Protein AF-A0A2T7PTV3-F1 (afdb_monomer_lite)

Secondary structure (DSSP, 8-state):
-HHHHHHHHHHHHHHHT-------PPP----HHHHHHHHHHHHHHH-TT--HHHHHHHHHHHS--SSHHHHHHHHHHHHHHHHHHHTT-GGGGS-GGGSPP--

Structure (mmCIF, N/CA/C/O backbone):
data_AF-A0A2T7PTV3-F1
#
_entry.id   AF-A0A2T7PTV3-F1
#
loop_
_atom_site.group_PDB
_atom_site.id
_atom_site.type_symbol
_atom_site.label_atom_id
_atom_site.label_alt_id
_atom_site.label_comp_id
_atom_site.label_asym_id
_atom_site.label_entity_id
_atom_site.label_seq_id
_atom_site.pdbx_PDB_ins_code
_atom_site.Cartn_x
_atom_site.Cartn_y
_atom_site.Cartn_z
_atom_site.occupancy
_atom_site.B_iso_or_equiv
_atom_site.auth_seq_id
_atom_site.auth_comp_id
_atom_site.auth_asym_id
_atom_site.auth_atom_id
_atom_site.pdbx_PDB_model_num
ATOM 1 N N . MET A 1 1 ? 7.660 -22.441 -63.933 1.00 51.50 1 MET A N 1
ATOM 2 C CA . MET A 1 1 ? 6.344 -21.874 -63.545 1.00 51.50 1 MET A CA 1
ATOM 3 C C . MET A 1 1 ? 6.097 -21.952 -62.038 1.00 51.50 1 MET A C 1
ATOM 5 O O . MET A 1 1 ? 5.911 -20.912 -61.435 1.00 51.50 1 MET A O 1
ATOM 9 N N . LYS A 1 2 ? 6.184 -23.131 -61.401 1.00 49.03 2 LYS A N 1
ATOM 10 C CA . LYS A 1 2 ? 5.958 -23.303 -59.945 1.00 49.03 2 LYS A CA 1
ATOM 11 C C . LYS A 1 2 ? 6.913 -22.487 -59.051 1.00 49.03 2 LYS A C 1
ATOM 13 O O . LYS A 1 2 ? 6.484 -21.915 -58.060 1.00 49.03 2 LYS A O 1
ATOM 18 N N . VAL A 1 3 ? 8.184 -22.373 -59.450 1.00 62.75 3 VAL A N 1
ATOM 19 C CA . VAL A 1 3 ? 9.209 -21.607 -58.710 1.00 62.75 3 VAL A CA 1
ATOM 20 C C . VAL A 1 3 ? 8.934 -20.098 -58.739 1.00 62.75 3 VAL A C 1
ATOM 22 O O . VAL A 1 3 ? 9.090 -19.428 -57.727 1.00 62.75 3 VAL A O 1
ATOM 25 N N . ALA A 1 4 ? 8.448 -19.570 -59.867 1.00 60.00 4 ALA A N 1
ATOM 26 C CA . ALA A 1 4 ? 8.125 -18.147 -59.999 1.00 60.00 4 ALA A CA 1
ATOM 27 C C . ALA A 1 4 ? 6.947 -17.734 -59.099 1.00 60.00 4 ALA A C 1
ATOM 29 O O . ALA A 1 4 ? 6.954 -16.642 -58.541 1.00 60.00 4 ALA A O 1
ATOM 30 N N . VAL A 1 5 ? 5.971 -18.631 -58.908 1.00 61.00 5 VAL A N 1
ATOM 31 C CA . VAL A 1 5 ? 4.823 -18.403 -58.014 1.00 61.00 5 VAL A CA 1
ATOM 32 C C . VAL A 1 5 ? 5.261 -18.347 -56.546 1.00 61.00 5 VAL A C 1
ATOM 34 O O . VAL A 1 5 ? 4.781 -17.498 -55.801 1.00 61.00 5 VAL A O 1
ATOM 37 N N . LEU A 1 6 ? 6.213 -19.196 -56.139 1.00 59.94 6 LEU A N 1
ATOM 38 C CA . LEU A 1 6 ? 6.739 -19.201 -54.768 1.00 59.94 6 LEU A CA 1
ATOM 39 C C . LEU A 1 6 ? 7.524 -17.924 -54.436 1.00 59.94 6 LEU A C 1
ATOM 41 O O . LEU A 1 6 ? 7.372 -17.385 -53.344 1.00 59.94 6 LEU A O 1
ATOM 45 N N . VAL A 1 7 ? 8.318 -17.407 -55.380 1.00 61.75 7 VAL A N 1
ATOM 46 C CA . VAL A 1 7 ? 9.096 -16.171 -55.177 1.00 61.75 7 VAL A CA 1
ATOM 47 C C . VAL A 1 7 ? 8.181 -14.944 -55.073 1.00 61.75 7 VAL A C 1
ATOM 49 O O . VAL A 1 7 ? 8.370 -14.115 -54.188 1.00 61.75 7 VAL A O 1
ATOM 52 N N . LEU A 1 8 ? 7.142 -14.856 -55.910 1.00 60.53 8 LEU A N 1
ATOM 53 C CA . LEU A 1 8 ? 6.166 -13.760 -55.854 1.00 60.53 8 LEU A CA 1
ATOM 54 C C . LEU A 1 8 ? 5.383 -13.727 -54.532 1.00 60.53 8 LEU A C 1
ATOM 56 O O . LEU A 1 8 ? 5.162 -12.648 -53.987 1.00 60.53 8 LEU A O 1
ATOM 60 N N . ALA A 1 9 ? 5.012 -14.889 -53.984 1.00 60.19 9 ALA A N 1
ATOM 61 C CA . ALA A 1 9 ? 4.297 -14.974 -52.709 1.00 60.19 9 ALA A CA 1
ATOM 62 C C . ALA A 1 9 ? 5.127 -14.442 -51.521 1.00 60.19 9 ALA A C 1
ATOM 64 O O . ALA A 1 9 ? 4.588 -13.776 -50.637 1.00 60.19 9 ALA A O 1
ATOM 65 N N . LEU A 1 10 ? 6.444 -14.675 -51.526 1.00 59.59 10 LEU A N 1
ATOM 66 C CA . LEU A 1 10 ? 7.359 -14.176 -50.492 1.00 59.59 10 LEU A CA 1
ATOM 67 C C . LEU A 1 10 ? 7.527 -12.649 -50.546 1.00 59.59 10 LEU A C 1
ATOM 69 O O . LEU A 1 10 ? 7.564 -11.997 -49.503 1.00 59.59 10 LEU A O 1
ATOM 73 N N . CYS A 1 11 ? 7.567 -12.058 -51.743 1.00 60.06 11 CYS A N 1
ATOM 74 C CA . CYS A 1 11 ? 7.694 -10.607 -51.899 1.00 60.06 11 CYS A CA 1
ATOM 75 C C . CYS A 1 11 ? 6.460 -9.842 -51.388 1.00 60.06 11 CYS A C 1
ATOM 77 O O . CYS A 1 11 ? 6.608 -8.767 -50.811 1.00 60.06 11 CYS A O 1
ATOM 79 N N . VAL A 1 12 ? 5.252 -10.396 -51.545 1.00 60.47 12 VAL A N 1
ATOM 80 C CA . VAL A 1 12 ? 4.015 -9.772 -51.035 1.00 60.47 12 VAL A CA 1
ATOM 81 C C . VAL A 1 12 ? 3.963 -9.806 -49.502 1.00 60.47 12 VAL A C 1
ATOM 83 O O . VAL A 1 12 ? 3.560 -8.822 -48.883 1.00 60.47 12 VAL A O 1
ATOM 86 N N . ALA A 1 13 ? 4.438 -10.888 -48.874 1.00 60.31 13 ALA A N 1
ATOM 87 C CA . ALA A 1 13 ? 4.517 -10.989 -47.416 1.00 60.31 13 ALA A CA 1
ATOM 88 C C . ALA A 1 13 ? 5.500 -9.971 -46.805 1.00 60.31 13 ALA A C 1
ATOM 90 O O . ALA A 1 13 ? 5.200 -9.381 -45.770 1.00 60.31 13 ALA A O 1
ATOM 91 N N . ALA A 1 14 ? 6.634 -9.714 -47.466 1.00 59.06 14 ALA A N 1
ATOM 92 C CA . ALA A 1 14 ? 7.622 -8.736 -47.004 1.00 59.06 14 ALA A CA 1
ATOM 93 C C . ALA A 1 14 ? 7.098 -7.288 -47.057 1.00 59.06 14 ALA A C 1
ATOM 95 O O . ALA A 1 14 ? 7.349 -6.504 -46.146 1.00 59.06 14 ALA A O 1
ATOM 96 N N . MET A 1 15 ? 6.321 -6.938 -48.088 1.00 60.31 15 MET A N 1
ATOM 97 C CA . MET A 1 15 ? 5.732 -5.597 -48.219 1.00 60.31 15 MET A CA 1
ATOM 98 C C . MET A 1 15 ? 4.565 -5.373 -47.241 1.00 60.31 15 MET A C 1
ATOM 100 O O . MET A 1 15 ? 4.361 -4.255 -46.781 1.00 60.31 15 MET A O 1
ATOM 104 N N . ALA A 1 16 ? 3.832 -6.430 -46.866 1.00 58.81 16 ALA A N 1
ATOM 105 C CA . ALA A 1 16 ? 2.756 -6.354 -45.872 1.00 58.81 16 ALA A CA 1
ATOM 106 C C . ALA A 1 16 ? 3.260 -6.158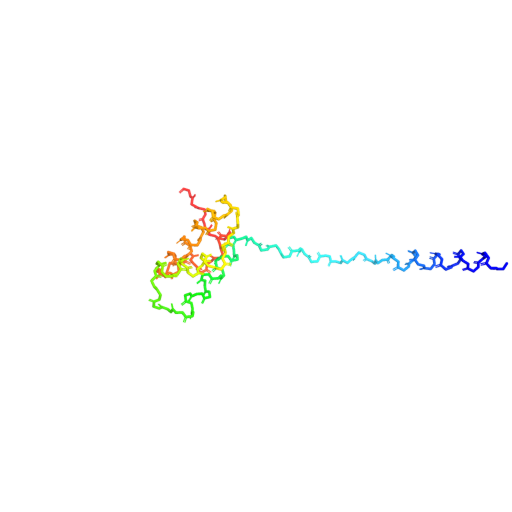 -44.426 1.00 58.81 16 ALA A C 1
ATOM 108 O O . ALA A 1 16 ? 2.493 -5.744 -43.558 1.00 58.81 16 ALA A O 1
ATOM 109 N N . GLN A 1 17 ? 4.542 -6.435 -44.157 1.00 57.94 17 GLN A N 1
ATOM 110 C CA . GLN A 1 17 ? 5.180 -6.164 -42.863 1.00 57.94 17 GLN A CA 1
ATOM 111 C C . GLN A 1 17 ? 5.674 -4.720 -42.718 1.00 57.94 17 GLN A C 1
ATOM 113 O O . GLN A 1 17 ? 6.061 -4.320 -41.620 1.00 57.94 17 GLN A O 1
ATOM 118 N N . HIS A 1 18 ? 5.625 -3.920 -43.785 1.00 51.59 18 HIS A N 1
ATOM 119 C CA . HIS A 1 18 ? 5.935 -2.496 -43.735 1.00 51.59 18 HIS A CA 1
ATOM 120 C C . HIS A 1 18 ? 4.744 -1.730 -43.134 1.00 51.59 18 HIS A C 1
ATOM 122 O O . HIS A 1 18 ? 4.029 -0.999 -43.820 1.00 51.59 18 HIS A O 1
ATOM 128 N N . ARG A 1 19 ? 4.478 -1.957 -41.840 1.00 57.44 19 ARG A N 1
ATOM 129 C CA . ARG A 1 19 ? 3.562 -1.109 -41.075 1.00 57.44 19 ARG A CA 1
ATOM 130 C C . ARG A 1 19 ? 4.183 0.293 -40.977 1.00 57.44 19 ARG A C 1
ATOM 132 O O . ARG A 1 19 ? 5.373 0.387 -40.672 1.00 57.44 19 ARG A O 1
ATOM 139 N N . PRO A 1 20 ? 3.418 1.366 -41.246 1.00 60.09 20 PRO A N 1
ATOM 140 C CA . PRO A 1 20 ? 3.874 2.724 -40.965 1.00 60.09 20 PRO A CA 1
ATOM 141 C C . PRO A 1 20 ? 4.239 2.845 -39.476 1.00 60.09 20 PRO A C 1
ATOM 143 O O . PRO A 1 20 ? 3.699 2.080 -38.672 1.00 60.09 20 PRO A O 1
ATOM 146 N N . PRO A 1 21 ? 5.149 3.763 -39.098 1.00 58.31 21 PRO A N 1
ATOM 147 C CA . PRO A 1 21 ? 5.462 3.996 -37.696 1.00 58.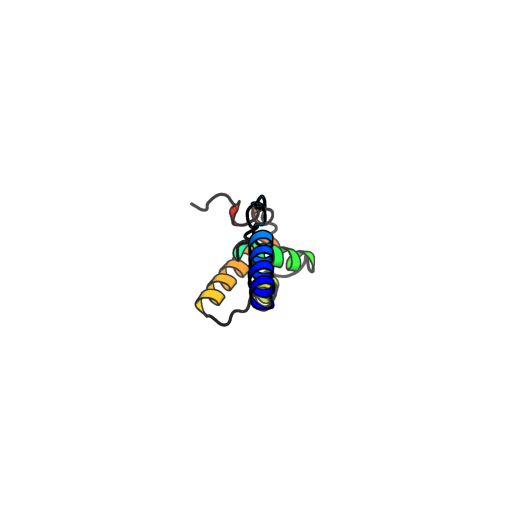31 21 PRO A CA 1
ATOM 148 C C . PRO A 1 21 ? 4.166 4.379 -36.982 1.00 58.31 21 PRO A C 1
ATOM 150 O O . PRO A 1 21 ? 3.566 5.416 -37.258 1.00 58.31 21 PRO A O 1
ATOM 153 N N . GLU A 1 22 ? 3.693 3.477 -36.130 1.00 60.19 22 GLU A N 1
ATOM 154 C CA . GLU A 1 22 ? 2.588 3.722 -35.222 1.00 60.19 22 GLU A CA 1
ATOM 155 C C . GLU A 1 22 ? 3.044 4.844 -34.291 1.00 60.19 22 GLU A C 1
ATOM 157 O O . GLU A 1 22 ? 4.050 4.684 -33.596 1.00 60.19 22 GLU A O 1
ATOM 162 N N . GLU A 1 23 ? 2.370 5.998 -34.345 1.00 58.03 23 GLU A N 1
ATOM 163 C CA . GLU A 1 23 ? 2.541 7.102 -33.397 1.00 58.03 23 GLU A CA 1
ATOM 164 C C . GLU A 1 23 ? 2.347 6.524 -31.996 1.00 58.03 23 GLU A C 1
ATOM 166 O O . GLU A 1 23 ? 1.228 6.313 -31.523 1.00 58.03 23 GLU A O 1
ATOM 171 N N . THR A 1 24 ? 3.462 6.136 -31.386 1.00 60.59 24 THR A N 1
ATOM 172 C CA . THR A 1 24 ? 3.468 5.354 -30.164 1.00 60.59 24 THR A CA 1
ATOM 173 C C . THR A 1 24 ? 3.090 6.328 -29.066 1.00 60.59 24 THR A C 1
ATOM 175 O O . THR A 1 24 ? 3.912 7.143 -28.645 1.00 60.59 24 THR A O 1
ATOM 178 N N . GLN A 1 25 ? 1.829 6.295 -28.629 1.00 63.59 25 GLN A N 1
ATOM 179 C CA . GLN A 1 25 ? 1.472 6.881 -27.341 1.00 63.59 25 GLN A CA 1
ATOM 180 C C . GLN A 1 25 ? 2.486 6.349 -26.320 1.00 63.59 25 GLN A C 1
ATOM 182 O O . GLN A 1 25 ? 2.785 5.148 -26.358 1.00 63.59 25 GLN A O 1
ATOM 187 N N . PRO A 1 26 ? 3.071 7.207 -25.466 1.00 64.75 26 PRO A N 1
ATOM 188 C CA . PRO A 1 26 ? 4.029 6.736 -24.482 1.00 64.75 26 PRO A CA 1
ATOM 189 C C . PRO A 1 26 ? 3.373 5.599 -23.687 1.00 64.75 26 PRO A C 1
ATOM 191 O O . PRO A 1 26 ? 2.201 5.725 -23.316 1.00 64.75 26 PRO A O 1
ATOM 194 N N . PRO A 1 27 ? 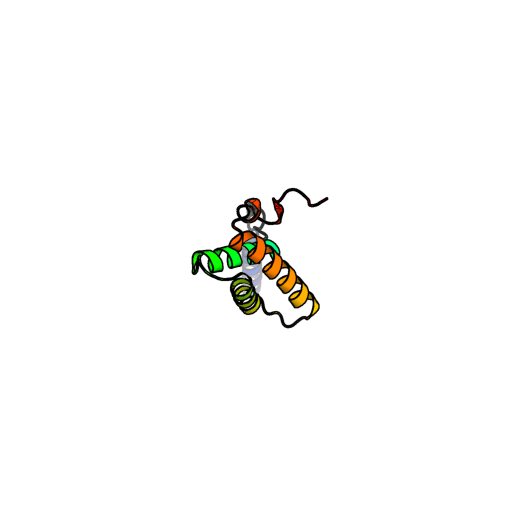4.068 4.469 -23.477 1.00 67.06 27 PRO A N 1
ATOM 195 C CA . PRO A 1 27 ? 3.499 3.366 -22.724 1.00 67.06 27 PRO A CA 1
ATOM 196 C C . PRO A 1 27 ? 3.098 3.883 -21.341 1.00 67.06 27 PRO A C 1
ATOM 198 O O . PRO A 1 27 ? 3.911 4.480 -20.638 1.00 67.06 27 PRO A O 1
ATOM 201 N N . VAL A 1 28 ? 1.836 3.676 -20.963 1.00 70.06 28 VAL A N 1
ATOM 202 C CA . VAL A 1 28 ? 1.366 3.967 -19.607 1.00 70.06 28 VAL A CA 1
ATOM 203 C C . VAL A 1 28 ? 2.024 2.946 -18.680 1.00 70.06 28 VAL A C 1
ATOM 205 O O . VAL A 1 28 ? 1.614 1.788 -18.637 1.00 70.06 28 VAL A O 1
ATOM 208 N N . SER A 1 29 ? 3.088 3.351 -17.988 1.00 79.44 29 SER A N 1
ATOM 209 C CA . SER A 1 29 ? 3.754 2.542 -16.967 1.00 79.44 29 SER A CA 1
ATOM 210 C C . SER A 1 29 ? 3.213 2.921 -15.592 1.00 79.44 29 SER A C 1
ATOM 212 O O . SER A 1 29 ? 3.460 4.034 -15.137 1.00 79.44 29 SER A O 1
ATOM 214 N N . ILE A 1 30 ? 2.491 2.006 -14.946 1.00 85.00 30 ILE A N 1
ATOM 215 C CA . ILE A 1 30 ? 2.048 2.150 -13.553 1.00 85.00 30 ILE A CA 1
ATOM 216 C C . ILE A 1 30 ? 3.093 1.486 -12.658 1.00 85.00 30 ILE A C 1
ATOM 218 O O . ILE A 1 30 ? 3.506 0.352 -12.916 1.00 85.00 30 ILE A O 1
ATOM 222 N N . THR A 1 31 ? 3.532 2.190 -11.621 1.00 90.31 31 THR A N 1
ATOM 223 C CA . THR A 1 31 ? 4.462 1.652 -10.621 1.00 90.31 31 THR A CA 1
ATOM 224 C C . THR A 1 31 ? 3.742 0.752 -9.612 1.00 90.31 31 THR A C 1
ATOM 226 O O . THR A 1 31 ? 2.532 0.849 -9.414 1.00 90.31 31 THR A O 1
ATOM 229 N N . VAL A 1 32 ? 4.485 -0.124 -8.928 1.00 90.00 32 VAL A N 1
ATOM 230 C CA . VAL A 1 32 ? 3.918 -0.970 -7.859 1.00 90.00 32 VAL A CA 1
ATOM 231 C C . VAL A 1 32 ? 3.352 -0.114 -6.719 1.00 90.00 32 VAL A C 1
ATOM 233 O O . VAL A 1 32 ? 2.276 -0.413 -6.211 1.00 90.00 32 VAL A O 1
ATOM 236 N N . GLU A 1 33 ? 4.019 0.990 -6.367 1.00 92.06 33 GLU A N 1
ATOM 237 C CA . GLU A 1 33 ? 3.522 1.936 -5.359 1.00 92.06 33 GLU A CA 1
ATOM 238 C C . GLU A 1 33 ? 2.176 2.556 -5.751 1.00 92.06 33 GLU A C 1
ATOM 240 O O . GLU A 1 33 ? 1.265 2.616 -4.927 1.00 92.06 33 GLU A O 1
ATOM 245 N N . GLU A 1 34 ? 2.018 2.981 -7.007 1.00 93.75 34 GLU A N 1
ATOM 246 C CA . GLU A 1 34 ? 0.746 3.520 -7.501 1.00 93.75 34 GLU A CA 1
ATOM 247 C C . GLU A 1 34 ? -0.362 2.467 -7.506 1.00 93.75 34 GLU A C 1
ATOM 249 O O . GLU A 1 34 ? -1.507 2.779 -7.178 1.00 93.75 34 GLU A O 1
ATOM 254 N N . LEU A 1 35 ? -0.035 1.219 -7.843 1.00 94.56 35 LEU A N 1
ATOM 255 C CA . LEU A 1 35 ? -1.000 0.125 -7.825 1.00 94.56 35 LEU A CA 1
ATOM 256 C C . LEU A 1 35 ? -1.490 -0.173 -6.399 1.00 94.56 35 LEU A C 1
ATOM 258 O O . LEU A 1 35 ? -2.692 -0.332 -6.186 1.00 94.56 35 LEU A O 1
ATOM 262 N N . ILE A 1 36 ? -0.582 -0.186 -5.420 1.00 96.00 36 ILE A N 1
ATOM 263 C CA . ILE A 1 36 ? -0.929 -0.369 -4.005 1.00 96.00 36 ILE A CA 1
ATOM 264 C C . ILE A 1 36 ? -1.748 0.818 -3.486 1.00 96.00 36 ILE A C 1
ATOM 266 O O . ILE A 1 36 ? -2.756 0.616 -2.811 1.00 96.00 36 ILE A O 1
ATOM 270 N N . TRP A 1 37 ? -1.371 2.051 -3.834 1.00 96.81 37 TRP A N 1
ATOM 271 C CA . TRP A 1 37 ? -2.132 3.252 -3.477 1.00 96.81 37 TRP A CA 1
ATOM 272 C C . TRP A 1 37 ? -3.581 3.193 -3.987 1.00 96.81 37 TRP A C 1
ATOM 274 O O . TRP A 1 37 ? -4.519 3.442 -3.223 1.00 96.81 37 TRP A O 1
ATOM 284 N N . LEU A 1 38 ? -3.777 2.809 -5.256 1.00 96.62 38 LEU A N 1
ATOM 285 C CA . LEU A 1 38 ? -5.109 2.613 -5.836 1.00 96.62 38 LEU A CA 1
ATOM 286 C C . LEU A 1 38 ? -5.912 1.569 -5.055 1.00 96.62 38 LEU A C 1
ATOM 288 O O . LEU A 1 38 ? -7.093 1.782 -4.774 1.00 96.62 38 LEU A O 1
ATOM 292 N N . GLU A 1 39 ? -5.274 0.460 -4.687 1.00 97.12 39 GLU A N 1
ATOM 293 C CA . GLU A 1 39 ? -5.948 -0.628 -3.991 1.00 97.12 39 GLU A CA 1
ATOM 294 C C . GLU A 1 39 ? -6.314 -0.276 -2.548 1.00 97.12 39 GLU A C 1
ATOM 296 O O . GLU A 1 39 ? -7.449 -0.503 -2.133 1.00 97.12 39 GLU A O 1
ATOM 301 N N . VAL A 1 40 ? -5.431 0.389 -1.804 1.00 98.00 40 VAL A N 1
ATOM 302 C CA . VAL A 1 40 ? -5.776 0.940 -0.484 1.00 98.00 40 VAL A CA 1
ATOM 303 C C . VAL A 1 40 ? -6.953 1.913 -0.595 1.00 98.00 40 VAL A C 1
ATOM 305 O O . VAL A 1 40 ? -7.860 1.906 0.242 1.00 98.00 40 VAL A O 1
ATOM 308 N N . GLY A 1 41 ? -7.004 2.697 -1.675 1.00 97.38 41 GLY A N 1
ATOM 309 C CA . GLY A 1 41 ? -8.129 3.580 -1.965 1.00 97.38 41 GLY A CA 1
ATOM 310 C C . GLY A 1 41 ? -9.428 2.817 -2.227 1.00 97.38 41 GLY A C 1
ATOM 311 O O . GLY A 1 41 ? -10.504 3.309 -1.889 1.00 97.38 41 GLY A O 1
ATOM 312 N N . ASN A 1 42 ? -9.362 1.620 -2.810 1.00 97.94 42 ASN A N 1
ATOM 313 C CA . ASN A 1 42 ? -10.516 0.734 -2.978 1.00 97.94 42 ASN A CA 1
ATOM 314 C C . ASN A 1 42 ? -10.977 0.163 -1.632 1.00 97.94 42 ASN A C 1
ATOM 316 O O . ASN A 1 42 ? -12.169 0.227 -1.330 1.00 97.94 42 ASN A O 1
ATOM 320 N N . ILE A 1 43 ? -10.038 -0.328 -0.819 1.00 98.06 43 ILE A N 1
ATOM 321 C CA . ILE A 1 43 ? -10.291 -0.935 0.494 1.00 98.06 43 ILE A CA 1
ATOM 322 C C . ILE A 1 43 ? -11.013 0.052 1.423 1.00 98.06 43 ILE A C 1
ATOM 324 O O . ILE A 1 43 ? -12.097 -0.246 1.924 1.00 98.06 43 ILE A O 1
ATOM 328 N N . VAL A 1 44 ? -10.476 1.265 1.593 1.00 97.81 44 VAL A N 1
ATOM 329 C CA . VAL A 1 44 ? -11.067 2.276 2.493 1.00 97.81 44 VAL A CA 1
ATOM 330 C C . VAL A 1 44 ? -12.401 2.809 1.962 1.00 97.81 44 VAL A C 1
ATOM 332 O O . VAL A 1 44 ? -13.299 3.132 2.737 1.00 97.81 44 VAL A O 1
ATOM 335 N N . ARG A 1 45 ? -12.590 2.878 0.636 1.00 97.38 45 ARG A N 1
ATOM 336 C CA . ARG A 1 45 ? -13.900 3.234 0.059 1.00 97.38 45 ARG A CA 1
ATOM 337 C C . ARG A 1 45 ? -14.951 2.148 0.271 1.00 97.38 45 ARG A C 1
ATOM 339 O O . ARG A 1 45 ? -16.128 2.485 0.380 1.00 97.38 45 ARG A O 1
ATOM 346 N N . ALA A 1 46 ? -14.549 0.878 0.290 1.00 98.06 46 ALA A N 1
ATOM 347 C CA . ALA A 1 46 ? -15.448 -0.242 0.543 1.00 98.06 46 ALA A CA 1
ATOM 348 C C . ALA A 1 46 ? -15.884 -0.297 2.016 1.00 98.06 46 ALA A C 1
ATOM 350 O O . ALA A 1 46 ? -17.060 -0.547 2.285 1.00 98.06 46 ALA A O 1
ATOM 351 N N . ASP A 1 47 ? -14.972 -0.002 2.947 1.00 97.69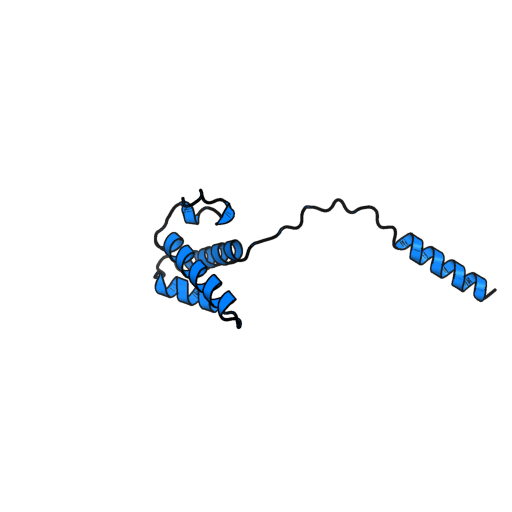 47 ASP A N 1
ATOM 352 C CA . ASP A 1 47 ? -15.272 0.134 4.374 1.00 97.69 47 ASP A CA 1
ATOM 353 C C . ASP A 1 47 ? -14.619 1.391 4.985 1.00 97.69 47 ASP A C 1
ATOM 355 O O . ASP A 1 47 ? -13.473 1.352 5.435 1.00 97.69 47 ASP A O 1
ATOM 359 N N . PRO A 1 48 ? -15.362 2.511 5.085 1.00 95.75 48 PRO A N 1
ATOM 360 C CA . PRO A 1 48 ? -14.854 3.747 5.682 1.00 95.75 48 PRO A CA 1
ATOM 361 C C . PRO A 1 48 ? -14.565 3.663 7.187 1.00 95.75 48 PRO A C 1
ATOM 363 O O . PRO A 1 48 ? -14.065 4.628 7.763 1.00 95.75 48 PRO A O 1
ATOM 366 N N . ARG A 1 49 ? -14.949 2.569 7.860 1.00 96.56 49 ARG A N 1
ATOM 367 C CA . ARG A 1 49 ? -14.723 2.359 9.298 1.00 96.56 49 ARG A CA 1
ATOM 368 C C . ARG A 1 49 ? -13.583 1.381 9.574 1.00 96.56 49 ARG A C 1
ATOM 370 O O . ARG A 1 49 ? -13.337 1.096 10.748 1.00 96.56 49 ARG A O 1
ATOM 377 N N . ILE A 1 50 ? -12.923 0.885 8.528 1.00 98.00 50 ILE A N 1
ATOM 378 C CA . ILE A 1 50 ? -11.827 -0.071 8.628 1.00 98.00 50 ILE A CA 1
ATOM 379 C C . ILE A 1 50 ? -10.712 0.474 9.525 1.00 98.00 50 ILE A C 1
ATOM 381 O O . ILE A 1 50 ? -10.332 1.646 9.446 1.00 98.00 50 ILE A O 1
ATOM 385 N N . SER A 1 51 ? -10.174 -0.371 10.401 1.00 98.12 51 SER A N 1
ATOM 386 C CA . SER A 1 51 ? -8.982 -0.003 11.162 1.00 98.12 51 SER A CA 1
ATOM 387 C C . SER A 1 51 ? -7.734 -0.020 10.274 1.00 98.12 51 SER A C 1
ATOM 389 O O . SER A 1 51 ? -7.674 -0.706 9.253 1.00 98.12 51 SER A O 1
ATOM 391 N N . GLN A 1 52 ? -6.681 0.682 10.695 1.00 97.44 52 GLN A N 1
ATOM 392 C CA . GLN A 1 52 ? -5.391 0.652 9.998 1.00 97.44 52 GLN A CA 1
ATOM 393 C C . GLN A 1 52 ? -4.845 -0.780 9.853 1.00 97.44 52 GLN A C 1
ATOM 395 O O . GLN A 1 52 ? -4.351 -1.147 8.789 1.00 97.44 52 GLN A O 1
ATOM 400 N N . SER A 1 53 ? -4.961 -1.605 10.899 1.00 96.88 53 SER A N 1
ATOM 401 C CA . SER A 1 53 ? -4.502 -2.999 10.879 1.00 96.88 53 SER A CA 1
ATOM 402 C C . SER A 1 53 ? -5.295 -3.877 9.912 1.00 96.88 53 SER A C 1
ATOM 404 O O . SER A 1 53 ? -4.706 -4.714 9.234 1.00 96.88 53 SER A O 1
ATOM 406 N N . GLU A 1 54 ? -6.613 -3.686 9.826 1.00 98.06 54 GLU A N 1
ATOM 407 C CA . GLU A 1 54 ? -7.465 -4.430 8.889 1.00 98.06 54 GLU A CA 1
ATOM 408 C C . GLU A 1 54 ? -7.219 -3.985 7.445 1.00 98.06 54 GLU A C 1
ATOM 410 O O . GLU A 1 54 ? -7.134 -4.828 6.555 1.00 98.06 54 GLU A O 1
ATOM 415 N N . CYS A 1 55 ? -7.019 -2.682 7.223 1.00 98.12 55 CYS A N 1
ATOM 416 C CA . CYS A 1 55 ? -6.614 -2.150 5.924 1.00 98.12 55 CYS A CA 1
ATOM 417 C C . CYS A 1 55 ? -5.309 -2.797 5.461 1.00 98.12 55 CYS A C 1
ATOM 419 O O . CYS A 1 55 ? -5.248 -3.323 4.348 1.00 98.12 55 CYS A O 1
ATOM 421 N N . LYS A 1 56 ? -4.290 -2.824 6.335 1.00 97.00 56 LYS A N 1
ATOM 422 C CA . LYS A 1 56 ? -3.006 -3.451 6.015 1.00 97.00 56 LYS A CA 1
ATOM 423 C C . LYS A 1 56 ? -3.194 -4.923 5.656 1.00 97.00 56 LYS A C 1
ATOM 425 O O . LYS A 1 56 ? -2.713 -5.339 4.614 1.00 97.00 56 LYS A O 1
ATOM 430 N N . ALA A 1 57 ? -3.906 -5.686 6.483 1.00 96.00 57 ALA A N 1
ATOM 431 C CA . ALA A 1 57 ? -4.116 -7.113 6.247 1.00 96.00 57 ALA A CA 1
ATOM 432 C C . ALA A 1 57 ? -4.837 -7.391 4.915 1.00 96.00 57 ALA A C 1
ATOM 434 O O . ALA A 1 57 ? -4.512 -8.354 4.227 1.00 96.00 57 ALA A O 1
ATOM 435 N N . SER A 1 58 ? -5.794 -6.542 4.528 1.00 96.44 58 SER A N 1
ATOM 436 C CA . SER A 1 58 ? -6.471 -6.663 3.234 1.00 96.44 58 SER A CA 1
ATOM 437 C C . SER A 1 58 ? -5.554 -6.309 2.060 1.00 96.44 58 SER A C 1
ATOM 439 O O . SER A 1 58 ? -5.597 -6.986 1.038 1.00 96.44 58 SER A O 1
ATOM 441 N N . CYS A 1 59 ? -4.729 -5.269 2.200 1.00 96.62 59 CYS A N 1
ATOM 442 C CA . CYS A 1 59 ? -3.743 -4.876 1.192 1.00 96.62 59 CYS A CA 1
ATOM 443 C C . CYS A 1 59 ? -2.691 -5.975 0.989 1.00 96.62 59 CYS A C 1
ATOM 445 O O . CYS A 1 59 ? -2.452 -6.406 -0.135 1.00 96.62 59 CYS A O 1
ATOM 447 N N . ASP A 1 60 ? -2.140 -6.486 2.087 1.00 92.50 60 ASP A N 1
ATOM 448 C CA . ASP A 1 60 ? -1.171 -7.582 2.117 1.00 92.50 60 ASP A CA 1
ATOM 449 C C . ASP A 1 60 ? -1.721 -8.836 1.422 1.00 92.50 60 ASP A C 1
ATOM 451 O O . ASP A 1 60 ? -1.098 -9.396 0.527 1.00 92.50 60 ASP A O 1
ATOM 455 N N . ALA A 1 61 ? -2.975 -9.204 1.706 1.00 92.94 61 ALA A N 1
ATOM 456 C CA . ALA A 1 61 ? -3.627 -10.329 1.038 1.00 92.94 61 ALA A CA 1
ATOM 457 C C . ALA A 1 61 ? -3.759 -10.157 -0.491 1.00 92.94 61 ALA A C 1
ATOM 459 O O . ALA A 1 61 ? -3.799 -11.154 -1.213 1.00 92.94 61 ALA A O 1
ATOM 460 N N . HIS A 1 62 ? -3.845 -8.921 -0.995 1.00 91.75 62 HIS A N 1
ATOM 461 C CA . HIS A 1 62 ? -3.940 -8.635 -2.432 1.00 91.75 62 HIS A CA 1
ATOM 462 C C . HIS A 1 62 ? -2.573 -8.638 -3.125 1.00 91.75 62 HIS A C 1
ATOM 464 O O . HIS A 1 62 ? -2.497 -8.940 -4.318 1.00 91.75 62 HIS A O 1
ATOM 470 N N . PHE A 1 63 ? -1.507 -8.336 -2.383 1.00 89.12 63 PHE A N 1
ATOM 471 C CA . PHE A 1 63 ? -0.143 -8.215 -2.894 1.00 89.12 63 PHE A CA 1
ATOM 472 C C . PHE A 1 63 ? 0.825 -9.213 -2.266 1.00 89.12 63 PHE A C 1
ATOM 474 O O . PHE A 1 63 ? 2.019 -8.951 -2.276 1.00 89.12 63 PHE A O 1
ATOM 481 N N . SER A 1 64 ? 0.340 -10.351 -1.765 1.00 84.56 64 SER A N 1
ATOM 482 C CA . SER A 1 64 ? 1.222 -11.365 -1.190 1.00 84.56 64 SER A CA 1
ATOM 483 C C . SER A 1 64 ? 2.101 -11.981 -2.281 1.00 84.56 64 SER A C 1
ATOM 485 O O . SER A 1 64 ? 1.624 -12.663 -3.199 1.00 84.56 64 SER A O 1
ATOM 487 N N . LEU A 1 65 ? 3.398 -11.703 -2.197 1.00 80.25 65 LEU A N 1
ATOM 488 C CA . LEU A 1 65 ? 4.433 -12.142 -3.119 1.00 80.25 65 LEU A CA 1
ATOM 489 C C . LEU A 1 65 ? 5.249 -13.284 -2.511 1.00 80.25 65 LEU A C 1
ATOM 491 O O . LEU A 1 65 ? 5.456 -13.403 -1.308 1.00 80.25 65 LEU A O 1
ATOM 495 N N . SER A 1 66 ? 5.733 -14.175 -3.380 1.00 71.94 66 SER A N 1
ATOM 496 C CA . SER A 1 66 ? 6.535 -15.331 -2.951 1.00 71.94 66 SER A CA 1
ATOM 497 C C . SER A 1 66 ? 7.999 -14.987 -2.658 1.00 71.94 66 SER A C 1
ATOM 499 O O . SER A 1 66 ? 8.694 -15.789 -2.034 1.00 71.94 66 SER A O 1
ATOM 501 N N . ASP A 1 67 ? 8.484 -13.839 -3.137 1.00 80.81 67 ASP A N 1
ATOM 502 C CA . ASP A 1 67 ? 9.833 -13.352 -2.855 1.00 80.81 67 ASP A CA 1
ATOM 503 C C . ASP A 1 67 ? 9.827 -12.494 -1.586 1.00 80.81 67 ASP A C 1
ATOM 505 O O . ASP A 1 67 ? 9.022 -11.580 -1.453 1.00 80.81 67 ASP A O 1
ATOM 509 N N . ALA A 1 68 ? 10.727 -12.789 -0.645 1.00 74.44 68 ALA A N 1
ATOM 510 C CA . ALA A 1 68 ? 10.740 -12.133 0.661 1.00 74.44 68 ALA A CA 1
ATOM 511 C C . ALA A 1 68 ? 11.160 -10.655 0.605 1.00 74.44 68 ALA A C 1
ATOM 513 O O . ALA A 1 68 ? 10.758 -9.876 1.469 1.00 74.44 68 ALA A O 1
ATOM 514 N N . LEU A 1 69 ? 11.992 -10.265 -0.368 1.00 77.19 69 LEU A N 1
ATOM 515 C CA . LEU A 1 69 ? 12.379 -8.868 -0.540 1.00 77.19 69 LEU A CA 1
ATOM 516 C C . LEU A 1 69 ? 11.215 -8.085 -1.140 1.00 77.19 69 LEU A C 1
ATOM 518 O O . LEU A 1 69 ? 10.873 -7.025 -0.616 1.00 77.19 69 LEU A O 1
ATOM 522 N N . ASP A 1 70 ? 10.584 -8.630 -2.179 1.00 80.00 70 ASP A N 1
ATOM 523 C CA . ASP A 1 70 ? 9.425 -7.993 -2.798 1.00 80.00 70 ASP A CA 1
ATOM 524 C C . ASP A 1 70 ? 8.244 -7.911 -1.818 1.00 80.00 70 ASP A C 1
ATOM 526 O O . ASP A 1 70 ? 7.621 -6.856 -1.720 1.00 80.00 70 ASP A O 1
ATOM 530 N N . GLU A 1 71 ? 8.014 -8.958 -1.017 1.00 83.44 71 GLU A N 1
ATOM 531 C CA . GLU A 1 71 ? 7.001 -8.960 0.048 1.00 83.44 71 GLU A CA 1
ATOM 532 C C . GLU A 1 71 ? 7.295 -7.894 1.106 1.00 83.44 71 GLU A C 1
ATOM 534 O O . GLU A 1 71 ? 6.407 -7.169 1.531 1.00 83.44 71 GLU A O 1
ATOM 539 N N . SER A 1 72 ? 8.561 -7.712 1.500 1.00 87.38 72 SER A N 1
ATOM 540 C CA . SER A 1 72 ? 8.912 -6.660 2.464 1.00 87.38 72 SER A CA 1
ATOM 541 C C . SER A 1 72 ? 8.657 -5.246 1.924 1.00 87.38 72 SER A C 1
ATOM 543 O O . SER A 1 72 ? 8.317 -4.340 2.689 1.00 87.38 72 SER A O 1
ATOM 545 N N . LEU A 1 73 ? 8.808 -5.043 0.610 1.00 88.94 73 LEU A N 1
ATOM 546 C CA . LEU A 1 73 ? 8.518 -3.765 -0.036 1.00 88.94 73 LEU A CA 1
ATOM 547 C C . LEU A 1 73 ? 7.011 -3.511 -0.092 1.00 88.94 73 LEU A C 1
ATOM 549 O O . LEU A 1 73 ? 6.577 -2.425 0.302 1.00 88.94 73 LEU A O 1
ATOM 553 N N . THR A 1 74 ? 6.214 -4.490 -0.528 1.00 91.25 74 THR A N 1
ATOM 554 C CA . THR A 1 74 ? 4.746 -4.375 -0.553 1.00 91.25 74 THR A CA 1
ATOM 555 C C . THR A 1 74 ? 4.193 -4.144 0.854 1.00 91.25 74 THR A C 1
ATOM 557 O O . THR A 1 74 ? 3.353 -3.263 1.027 1.00 91.25 74 THR A O 1
ATOM 560 N N . ASP A 1 75 ? 4.752 -4.801 1.874 1.00 92.06 75 ASP A N 1
ATOM 561 C CA . ASP A 1 75 ? 4.420 -4.615 3.291 1.00 92.06 75 ASP A CA 1
ATOM 562 C C . ASP A 1 75 ? 4.575 -3.156 3.756 1.00 92.06 75 ASP A C 1
ATOM 564 O O . ASP A 1 75 ? 3.686 -2.576 4.395 1.00 92.06 75 ASP A O 1
ATOM 568 N N . ILE A 1 76 ? 5.725 -2.546 3.436 1.00 94.00 76 ILE A N 1
ATOM 569 C CA . ILE A 1 76 ? 6.057 -1.163 3.808 1.00 94.00 76 ILE A CA 1
ATOM 570 C C . ILE A 1 76 ? 5.116 -0.183 3.107 1.00 94.00 76 ILE A C 1
ATOM 572 O O . ILE A 1 76 ? 4.655 0.785 3.724 1.00 94.00 76 ILE A O 1
ATOM 576 N N . ILE A 1 77 ? 4.832 -0.424 1.827 1.00 95.12 77 ILE A N 1
ATOM 577 C CA . ILE A 1 77 ? 3.959 0.441 1.035 1.00 95.12 77 ILE A CA 1
ATOM 578 C C . ILE A 1 77 ? 2.516 0.311 1.539 1.00 95.12 77 ILE A C 1
ATOM 580 O O . ILE A 1 77 ? 1.909 1.327 1.869 1.00 95.12 77 ILE A O 1
ATOM 584 N N . CYS A 1 78 ? 1.995 -0.908 1.715 1.00 97.12 78 CYS A N 1
ATOM 585 C CA . CYS A 1 78 ? 0.665 -1.155 2.280 1.00 97.12 78 CYS A CA 1
ATOM 586 C C . CYS A 1 78 ? 0.497 -0.482 3.650 1.00 97.12 78 CYS A C 1
ATOM 588 O O . CYS A 1 78 ? -0.505 0.193 3.889 1.00 97.12 78 CYS A O 1
ATOM 590 N N . GLN A 1 79 ? 1.489 -0.604 4.542 1.00 97.00 79 GLN A N 1
ATOM 591 C CA . GLN A 1 79 ? 1.471 0.057 5.850 1.00 97.00 79 GLN A CA 1
ATOM 592 C C . GLN A 1 79 ? 1.345 1.582 5.715 1.00 97.00 79 GLN A C 1
ATOM 594 O O . GLN A 1 79 ? 0.487 2.188 6.360 1.00 97.00 79 GLN A O 1
ATOM 599 N N . ARG A 1 80 ? 2.196 2.200 4.887 1.00 96.38 80 ARG A N 1
ATOM 600 C CA . ARG A 1 80 ? 2.218 3.654 4.680 1.00 96.38 80 ARG A CA 1
ATOM 601 C C . ARG A 1 80 ? 0.907 4.153 4.081 1.00 96.38 80 ARG A C 1
ATOM 603 O O . ARG A 1 80 ? 0.343 5.123 4.577 1.00 96.38 80 ARG A O 1
ATOM 610 N N . GLU A 1 81 ? 0.435 3.521 3.013 1.00 97.31 81 GLU A N 1
ATOM 611 C CA . GLU A 1 81 ? -0.766 3.970 2.312 1.00 97.31 81 GLU A CA 1
ATOM 612 C C . GLU A 1 81 ? -2.010 3.821 3.193 1.00 97.31 81 GLU A C 1
ATOM 614 O O . GLU A 1 81 ? -2.818 4.746 3.262 1.00 97.31 81 GLU A O 1
ATOM 619 N N . CYS A 1 82 ? -2.137 2.719 3.943 1.00 98.19 82 CYS A N 1
ATOM 620 C CA . CYS A 1 82 ? -3.237 2.539 4.892 1.00 98.19 82 CYS A CA 1
ATOM 621 C C . CYS A 1 82 ? -3.198 3.557 6.038 1.00 98.19 82 CYS A C 1
ATOM 623 O O . CYS A 1 82 ? -4.250 4.019 6.474 1.00 98.19 82 CYS A O 1
ATOM 625 N N . GLU A 1 83 ? -2.013 3.938 6.524 1.00 97.56 83 GLU A N 1
ATOM 626 C CA . GLU A 1 83 ? -1.876 5.013 7.511 1.00 97.56 83 GLU A CA 1
ATOM 627 C C . GLU A 1 83 ? -2.414 6.342 6.981 1.00 97.56 83 GLU A C 1
ATOM 629 O O . GLU A 1 83 ? -3.242 6.970 7.641 1.00 97.56 83 GLU A O 1
ATOM 634 N N . LEU A 1 84 ? -1.999 6.738 5.776 1.00 96.94 84 LEU A N 1
ATOM 635 C CA . LEU A 1 84 ? -2.450 7.983 5.157 1.00 96.94 84 LEU A CA 1
ATOM 636 C C . LEU A 1 84 ? -3.961 7.963 4.890 1.00 96.94 84 LEU A C 1
ATOM 638 O O . LEU A 1 84 ? -4.654 8.927 5.214 1.00 96.94 84 LEU A O 1
ATOM 642 N N . ALA A 1 85 ? -4.479 6.864 4.338 1.00 97.12 85 ALA A N 1
ATOM 643 C CA . ALA A 1 85 ? -5.882 6.734 3.962 1.00 97.12 85 ALA A CA 1
ATOM 644 C C . ALA A 1 85 ? -6.822 6.737 5.173 1.00 97.12 85 ALA A C 1
ATOM 646 O O . ALA A 1 85 ? -7.791 7.495 5.202 1.00 97.12 85 ALA A O 1
ATOM 647 N N . VAL A 1 86 ? -6.526 5.919 6.190 1.00 97.56 86 VAL A N 1
ATOM 648 C CA . VAL A 1 86 ? -7.371 5.789 7.389 1.00 97.56 86 VAL A CA 1
ATOM 649 C C . VAL A 1 86 ? -7.307 7.051 8.251 1.00 97.56 86 VAL A C 1
ATOM 651 O O . VAL A 1 86 ? -8.314 7.444 8.837 1.00 97.56 86 VAL A O 1
ATOM 654 N N . ALA A 1 87 ? -6.156 7.732 8.298 1.00 96.25 87 ALA A N 1
ATOM 655 C CA . ALA A 1 87 ? -6.034 9.022 8.975 1.00 96.25 87 ALA A CA 1
ATOM 656 C C . ALA A 1 87 ? -6.706 10.182 8.213 1.00 96.25 87 ALA A C 1
ATOM 658 O O . ALA A 1 87 ? -6.828 11.273 8.770 1.00 96.25 87 ALA A O 1
ATOM 659 N N . GLY A 1 88 ? -7.123 9.976 6.956 1.00 94.69 88 GLY A N 1
ATOM 660 C CA . GLY A 1 88 ? -7.647 11.038 6.096 1.00 94.69 88 GLY A CA 1
ATOM 661 C C . GLY A 1 88 ? -6.594 12.097 5.755 1.00 94.69 88 GLY A C 1
ATOM 662 O O . GLY A 1 88 ? -6.911 13.282 5.689 1.00 94.69 88 GLY A O 1
ATOM 663 N N . HIS A 1 89 ? -5.331 11.690 5.603 1.00 95.69 89 HIS A N 1
ATOM 664 C CA . HIS A 1 89 ? -4.228 12.597 5.304 1.00 95.69 89 HIS A CA 1
ATOM 665 C C . HIS A 1 89 ? -4.287 13.076 3.846 1.00 95.69 89 HIS A C 1
ATOM 667 O O . HIS A 1 89 ? -4.442 12.272 2.928 1.00 95.69 89 HIS A O 1
ATOM 673 N N . GLU A 1 90 ? -4.072 14.374 3.618 1.00 92.81 90 GLU A N 1
ATOM 674 C CA . GLU A 1 90 ? -4.150 15.011 2.290 1.00 92.81 90 GLU A CA 1
ATOM 675 C C . GLU A 1 90 ? -3.230 14.360 1.243 1.00 92.81 90 GLU A C 1
ATOM 677 O O . GLU A 1 90 ? -3.568 14.287 0.062 1.00 92.81 90 GLU A O 1
ATOM 682 N N . ASP A 1 91 ? -2.078 13.835 1.666 1.00 92.50 91 ASP A N 1
ATOM 683 C CA . ASP A 1 91 ? -1.149 13.144 0.761 1.00 92.50 91 ASP A CA 1
ATOM 684 C C . ASP A 1 91 ? -1.739 11.875 0.144 1.00 92.50 91 ASP A C 1
ATOM 686 O O . ASP A 1 91 ? -1.315 11.480 -0.942 1.00 92.50 91 ASP A O 1
ATOM 690 N N . PHE A 1 92 ? -2.738 11.254 0.781 1.00 94.81 92 PHE A N 1
ATOM 691 C CA . PHE A 1 92 ? -3.421 10.102 0.201 1.00 94.81 92 PHE A CA 1
ATOM 692 C C . PHE A 1 92 ? -4.220 10.471 -1.056 1.00 94.81 92 PHE A C 1
ATOM 694 O O . PHE A 1 92 ? -4.479 9.618 -1.900 1.00 94.81 92 PHE A O 1
A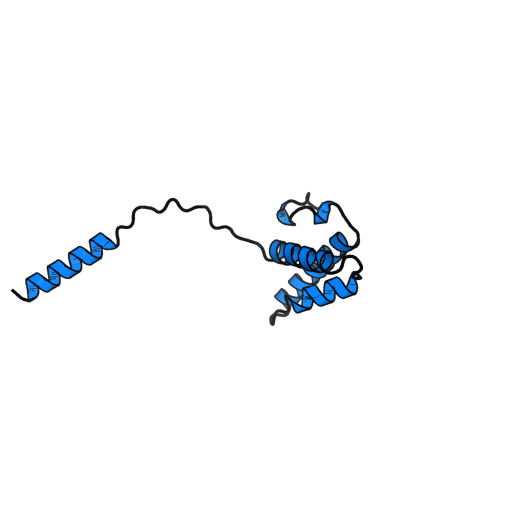TOM 701 N N . HIS A 1 93 ? -4.588 11.742 -1.233 1.00 93.31 93 HIS A N 1
ATOM 702 C CA . HIS A 1 93 ? -5.299 12.197 -2.429 1.00 93.31 93 HIS A CA 1
ATOM 703 C C . HIS A 1 93 ? -4.395 12.344 -3.656 1.00 93.31 93 HIS A C 1
ATOM 705 O O . HIS A 1 93 ? -4.900 12.577 -4.755 1.00 93.31 93 HIS A O 1
ATOM 711 N N . ARG A 1 94 ? -3.074 12.208 -3.487 1.00 92.94 94 ARG A N 1
ATOM 712 C CA . ARG A 1 94 ? -2.094 12.290 -4.572 1.00 92.94 94 ARG A CA 1
ATOM 713 C C . ARG A 1 94 ? -1.393 10.942 -4.768 1.00 92.94 94 ARG A C 1
ATOM 715 O O . ARG A 1 94 ? -1.065 10.287 -3.768 1.00 92.94 94 ARG A O 1
ATOM 722 N N . PRO A 1 95 ? -1.114 10.547 -6.025 1.00 91.75 95 PRO A N 1
ATOM 723 C CA . PRO A 1 95 ? -0.264 9.399 -6.311 1.00 91.75 95 PRO A CA 1
ATOM 724 C C . PRO A 1 95 ? 1.094 9.529 -5.602 1.00 91.75 95 PRO A C 1
ATOM 726 O O . PRO A 1 95 ? 1.595 10.650 -5.477 1.00 91.75 95 PRO A O 1
ATOM 729 N N . PRO A 1 96 ? 1.722 8.422 -5.162 1.00 91.00 96 PRO A N 1
ATOM 730 C CA . PRO A 1 96 ? 2.999 8.459 -4.447 1.00 91.00 96 PRO A CA 1
ATOM 731 C C . PRO A 1 96 ? 4.106 9.259 -5.149 1.00 91.00 96 PRO A C 1
ATOM 733 O O . PRO A 1 96 ? 4.800 10.027 -4.484 1.00 91.00 96 PRO A O 1
ATOM 736 N N . GLY A 1 97 ? 4.221 9.149 -6.479 1.00 87.50 97 GLY A N 1
ATOM 737 C CA . GLY A 1 97 ? 5.218 9.874 -7.280 1.00 87.50 97 GLY A CA 1
ATOM 738 C C . GLY A 1 97 ? 5.033 11.397 -7.327 1.00 87.50 97 GLY A C 1
ATOM 739 O O . GLY A 1 97 ? 5.991 12.116 -7.602 1.00 87.50 97 GLY A O 1
ATOM 740 N N . ASP A 1 98 ? 3.836 11.888 -6.995 1.00 88.31 98 ASP A N 1
ATOM 741 C CA . ASP A 1 98 ? 3.477 13.312 -7.021 1.00 88.31 98 ASP A CA 1
ATOM 742 C C . ASP A 1 98 ? 3.519 13.961 -5.627 1.00 88.31 98 ASP A C 1
ATOM 744 O O . ASP A 1 98 ? 3.191 15.142 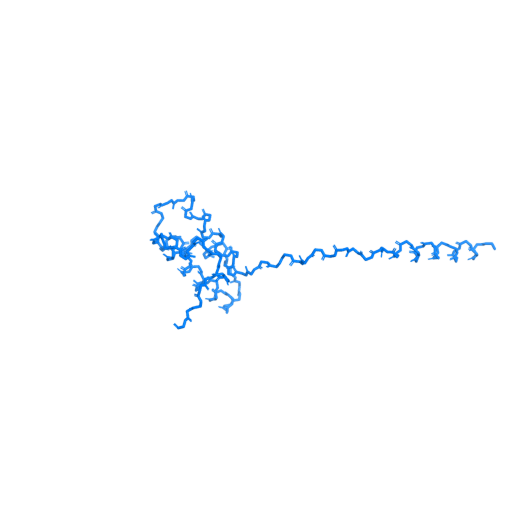-5.458 1.00 88.31 98 ASP A O 1
ATOM 748 N N . ARG A 1 99 ? 3.885 13.200 -4.590 1.00 87.94 99 ARG A N 1
ATOM 749 C CA . ARG A 1 99 ? 4.002 13.724 -3.226 1.00 87.94 99 ARG A CA 1
ATOM 750 C C . ARG A 1 99 ? 5.304 14.512 -3.103 1.00 87.94 99 ARG A C 1
ATOM 752 O O . ARG A 1 99 ? 6.358 14.058 -3.540 1.00 87.94 99 ARG A O 1
ATOM 759 N N . GLY A 1 100 ? 5.233 15.704 -2.503 1.00 70.06 100 GLY A N 1
ATOM 760 C CA . GLY A 1 100 ? 6.417 16.519 -2.226 1.00 70.06 100 GLY A CA 1
ATOM 761 C C . GLY A 1 100 ? 7.452 15.697 -1.457 1.00 70.06 100 GLY A C 1
ATOM 762 O O . GLY A 1 100 ? 7.095 15.005 -0.503 1.00 70.06 100 GLY A O 1
ATOM 763 N N . GLY A 1 101 ? 8.704 15.723 -1.922 1.00 60.12 101 GLY A N 1
ATOM 764 C CA . GLY A 1 101 ? 9.782 14.901 -1.379 1.00 60.12 101 GLY A CA 1
ATOM 765 C C . GLY A 1 101 ? 9.867 15.007 0.142 1.00 60.12 101 GLY A C 1
ATOM 766 O O . GLY A 1 101 ? 9.858 16.102 0.701 1.00 60.12 101 GLY A O 1
ATOM 767 N N . ARG A 1 102 ? 9.930 13.853 0.810 1.00 55.91 102 ARG A N 1
ATOM 768 C CA . ARG A 1 102 ? 10.409 13.779 2.190 1.00 55.91 102 ARG A CA 1
ATOM 769 C C . ARG A 1 102 ? 11.913 14.043 2.160 1.00 55.91 102 ARG A C 1
ATOM 771 O O . ARG A 1 102 ? 12.664 13.137 1.804 1.00 55.91 102 ARG A O 1
ATOM 778 N N . ASP A 1 103 ? 12.302 15.270 2.488 1.00 41.53 103 ASP A N 1
ATOM 779 C CA . ASP A 1 103 ? 13.630 15.565 3.035 1.00 41.53 103 ASP A CA 1
ATOM 780 C C . ASP A 1 103 ? 13.750 14.989 4.458 1.00 41.53 103 ASP A C 1
ATOM 782 O O . ASP A 1 103 ? 12.751 15.065 5.218 1.00 41.53 103 ASP A O 1
#

Organism: Pomacea canaliculata (NCBI:txid400727)

Sequence (103 aa):
MKVAVLVLALCVAAMAQHRPPEETQPPVSITVEELIWLEVGNIVRADPRISQSECKASCDAHFSLSDALDESLTDIICQRECELAVAGHEDFHRPPGDRGGRD

pLDDT: mean 82.37, std 16.5, range [41.53, 98.19]

Foldseek 3Di:
DVVVVVVVVVVVVVVVVPDPPDPDDPPPDDDPLQVLLVVLVVVCVVPVPDDLVRQLVVSLVVLVDPDPVSSVVSSVSSSVSSVCSNVVNPCSVDRPVPDDDDD

Radius of gyration: 24.49 Å; chains: 1; bounding box: 29×40×75 Å